Protein AF-D0NYF8-F1 (afdb_monomer)

Organism: Phytophthora infestans (strain T30-4) (NCBI:txid403677)

Radius of gyration: 14.53 Å; Cα contacts (8 Å, |Δi|>4): 142; chains: 1; bounding box: 30×25×45 Å

Nearest PDB structures (foldseek):
  5lr6-assembly3_C  TM=9.286E-01  e=7.778E-05  Rattus norvegicus
  5lr6-assembly1_A  TM=9.274E-01  e=9.764E-05  Rattus norvegicus
  1itw-assembly4_D  TM=3.244E-01  e=3.031E+00  Azotobacter vinelandii
  5kvu-assembly1_A  TM=3.331E-01  e=4.512E+00  Mycobacterium tuberculosis H37Rv

Foldseek 3Di:
DDPVVVVVLLLVLLVVLLVQLVVFADPPDLVRSLVSSQVSVVPGPYPDCDDPNLVVLLVVLLVPLDQEEEDEACSNVNNVSSNVVSSVVSCVVVVHHHDYYYHHPDVSSVVSNVVRD

Secondary structure (DSSP, 8-state):
--HHHHHHHHHHHHHHHHHHHHHHSPTT-HHHHHHHHHHHHTTS-----HHHHHHHHHHHHHHH--SEEEEE--TTSHHHHHHHHHHHHHHHHHT---EEEEE-S-HHHHHHHHT--

InterPro domains:
  IPR002935 Class I-like SAM-dependent O-methyltransferase [PS51682] (10-117)
  IPR029063 S-adenosyl-L-methionine-dependent methyltransferase superfamily [G3DSA:3.40.50.150] (11-116)
  IPR029063 S-adenosyl-L-methionine-dependent methyltransferase superfamily [SSF53335] (24-114)

pLDDT: mean 95.63, std 5.5, range [60.06, 98.5]

Sequence (117 aa):
MSSFSMFESMQRNSAACFEFIKQNATRNDPASVVAAIDTFAANNTMMNVGATKGAIIDAKNRQKTPRAMAEIGAYTGYSAVRFANTQREAAKAAGVDSHYYSFEYSPEFAARVREVP

Solvent-accessible surface area (backbone atoms only — not comparable to full-atom values): 6576 Å² total; per-residue (Å²): 133,56,75,67,61,51,52,56,49,51,52,54,47,44,54,53,45,52,55,49,27,72,76,68,29,48,72,85,30,54,66,42,38,47,49,34,49,53,59,51,42,75,82,39,94,66,90,65,75,52,72,74,59,44,51,56,52,45,53,48,26,59,73,63,42,50,48,66,48,76,47,82,62,40,65,73,27,56,59,56,45,50,51,42,50,40,24,46,54,30,13,57,76,70,75,46,76,59,50,69,46,74,45,48,86,51,67,68,35,46,54,53,42,74,67,60,80

Structure (mmCIF, N/CA/C/O backbone):
data_AF-D0NYF8-F1
#
_entry.id   AF-D0NYF8-F1
#
loop_
_atom_site.group_PDB
_atom_site.id
_atom_site.type_symbol
_atom_site.label_atom_id
_atom_site.label_alt_id
_atom_site.label_comp_id
_atom_site.label_asym_id
_atom_site.label_entity_i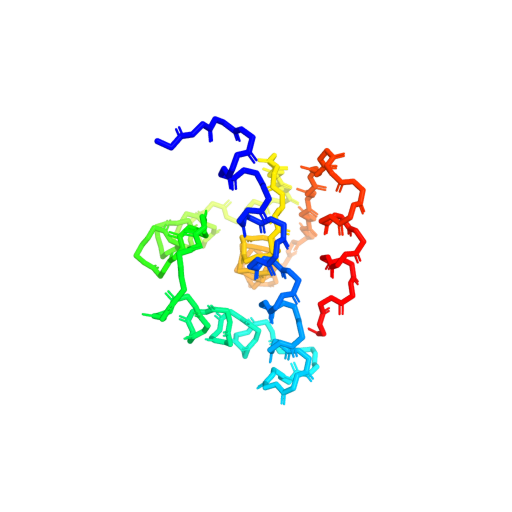d
_atom_site.label_seq_id
_atom_site.pdbx_PDB_ins_code
_atom_site.Cartn_x
_atom_site.Cartn_y
_atom_site.Cartn_z
_atom_site.occupancy
_atom_site.B_iso_or_equiv
_atom_site.auth_seq_id
_atom_site.auth_comp_id
_atom_site.auth_asym_id
_atom_site.auth_atom_id
_atom_site.pdbx_PDB_model_num
ATOM 1 N N . MET A 1 1 ? 4.772 11.898 -25.073 1.00 60.06 1 MET A N 1
ATOM 2 C CA . MET A 1 1 ? 4.722 10.448 -24.777 1.00 60.06 1 MET A CA 1
ATOM 3 C C . MET A 1 1 ? 3.360 9.941 -25.226 1.00 60.06 1 MET A C 1
ATOM 5 O O . MET A 1 1 ? 2.380 10.595 -24.893 1.00 60.06 1 MET A O 1
ATOM 9 N N . SER A 1 2 ? 3.275 8.877 -26.030 1.00 79.50 2 SER A N 1
ATOM 10 C CA . SER A 1 2 ? 1.971 8.305 -26.407 1.00 79.50 2 SER A CA 1
ATOM 11 C C . SER A 1 2 ? 1.340 7.583 -25.209 1.00 79.50 2 SER A C 1
ATOM 13 O O . SER A 1 2 ? 2.055 7.114 -24.322 1.00 79.50 2 SER A O 1
ATOM 15 N N . SER A 1 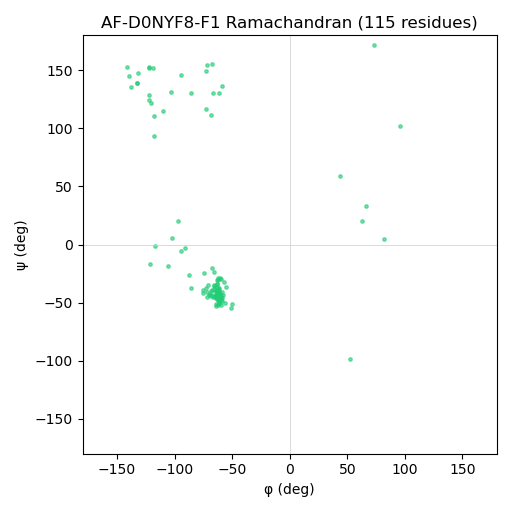3 ? 0.009 7.471 -25.183 1.00 73.00 3 SER A N 1
ATOM 16 C CA . SER A 1 3 ? -0.720 6.705 -24.155 1.00 73.00 3 SER A CA 1
ATOM 17 C C . SER A 1 3 ? -0.233 5.254 -24.065 1.00 73.00 3 SER A C 1
ATOM 19 O O . SER A 1 3 ? -0.092 4.712 -22.971 1.00 73.00 3 SER A O 1
ATOM 21 N N . PHE A 1 4 ? 0.113 4.664 -25.210 1.00 77.62 4 PHE A N 1
ATOM 22 C CA . PHE A 1 4 ? 0.668 3.317 -25.318 1.00 77.62 4 PHE A CA 1
ATOM 23 C C . PHE A 1 4 ? 2.026 3.175 -24.605 1.00 77.62 4 PHE A C 1
ATOM 25 O O . PHE A 1 4 ? 2.204 2.286 -23.776 1.00 77.62 4 PHE A O 1
ATOM 32 N N . SER A 1 5 ?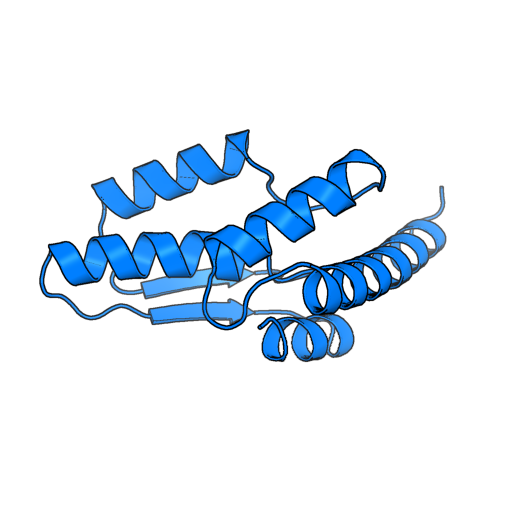 2.952 4.113 -24.831 1.00 82.81 5 SER A N 1
ATOM 33 C CA . SER A 1 5 ? 4.277 4.105 -24.191 1.00 82.81 5 SER A CA 1
ATOM 34 C C . SER A 1 5 ? 4.200 4.258 -22.665 1.00 82.81 5 SER A C 1
ATOM 36 O O . SER A 1 5 ? 5.001 3.670 -21.934 1.00 82.81 5 SER A O 1
ATOM 38 N N . MET A 1 6 ? 3.223 5.022 -22.166 1.00 82.00 6 MET A N 1
ATOM 39 C CA . MET A 1 6 ? 3.020 5.186 -20.726 1.00 82.00 6 MET A CA 1
ATOM 40 C C . MET A 1 6 ? 2.512 3.895 -20.075 1.00 82.00 6 MET A C 1
ATOM 42 O O . MET A 1 6 ? 3.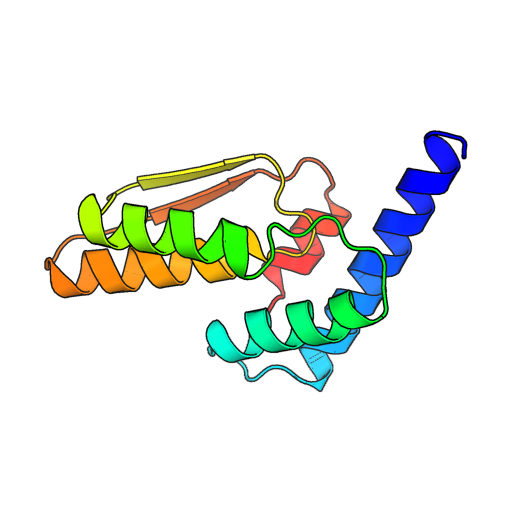029 3.503 -19.031 1.00 82.00 6 MET A O 1
ATOM 46 N N . PHE A 1 7 ? 1.572 3.196 -20.716 1.00 82.50 7 PHE A N 1
ATOM 47 C CA . PHE A 1 7 ? 1.056 1.921 -20.218 1.00 82.50 7 PHE A CA 1
ATOM 48 C C . PHE A 1 7 ? 2.146 0.839 -20.137 1.00 82.50 7 PHE A C 1
ATOM 50 O O . PHE A 1 7 ? 2.279 0.175 -19.110 1.00 82.50 7 PHE A O 1
ATOM 57 N N . GLU A 1 8 ? 2.991 0.710 -21.162 1.00 87.75 8 GLU A N 1
ATOM 58 C CA . GLU A 1 8 ? 4.126 -0.226 -21.136 1.00 87.75 8 GLU A CA 1
ATOM 59 C C . GLU A 1 8 ? 5.143 0.108 -20.036 1.00 87.75 8 GLU A C 1
ATOM 61 O O . GLU A 1 8 ? 5.721 -0.784 -19.411 1.00 87.75 8 GLU A O 1
ATOM 66 N N . SER A 1 9 ? 5.378 1.399 -19.786 1.00 89.44 9 SER A N 1
ATOM 67 C CA . SER A 1 9 ? 6.225 1.850 -18.678 1.00 89.44 9 SER A CA 1
ATOM 68 C C . SER A 1 9 ? 5.634 1.449 -17.324 1.00 89.44 9 SER A C 1
ATOM 70 O O . SER A 1 9 ? 6.329 0.866 -16.494 1.00 89.44 9 SER A O 1
ATOM 72 N N . MET A 1 10 ? 4.331 1.674 -17.124 1.00 89.75 10 MET A N 1
ATOM 73 C CA . MET A 1 10 ? 3.624 1.285 -15.898 1.00 89.75 10 MET A CA 1
ATOM 74 C C . MET A 1 10 ? 3.670 -0.226 -15.664 1.00 89.75 10 MET A C 1
ATOM 76 O O . MET A 1 10 ? 3.937 -0.672 -14.550 1.00 89.75 10 MET A O 1
ATOM 80 N N . GLN A 1 11 ? 3.455 -1.020 -16.714 1.00 91.56 11 GLN A N 1
ATOM 81 C CA . GLN A 1 11 ? 3.533 -2.475 -16.634 1.00 91.56 11 GLN A CA 1
ATOM 82 C C . GLN A 1 11 ? 4.914 -2.943 -16.179 1.00 91.56 11 GLN A C 1
ATOM 84 O O . GLN A 1 11 ? 5.020 -3.657 -15.178 1.00 91.56 11 GLN A O 1
ATOM 89 N N . ARG A 1 12 ? 5.977 -2.468 -16.841 1.00 94.88 12 ARG A N 1
ATOM 90 C CA . ARG A 1 12 ? 7.363 -2.805 -16.481 1.00 94.88 12 ARG A CA 1
ATOM 91 C C . ARG A 1 12 ? 7.711 -2.376 -15.057 1.00 94.88 12 ARG A C 1
ATOM 93 O O . ARG A 1 12 ? 8.229 -3.189 -14.294 1.00 94.88 12 ARG A O 1
ATOM 100 N N . ASN A 1 13 ? 7.381 -1.142 -14.680 1.00 95.81 13 ASN A N 1
ATOM 101 C CA . ASN A 1 13 ? 7.692 -0.621 -13.349 1.00 95.81 13 ASN A CA 1
ATOM 102 C C . ASN A 1 13 ? 6.921 -1.356 -12.248 1.00 95.81 13 ASN A C 1
ATOM 104 O O . ASN A 1 13 ? 7.491 -1.628 -11.196 1.00 95.81 13 ASN A O 1
ATOM 108 N N . SER A 1 14 ? 5.659 -1.728 -12.481 1.00 95.88 14 SER A N 1
ATOM 109 C CA . SER A 1 14 ? 4.890 -2.512 -11.507 1.00 95.88 14 SER A CA 1
ATOM 110 C C . SER A 1 14 ? 5.489 -3.904 -11.277 1.00 95.88 14 SER A C 1
ATOM 112 O O . SER A 1 14 ? 5.571 -4.350 -10.135 1.00 95.88 14 SER A O 1
ATOM 114 N N . ALA A 1 15 ? 5.959 -4.571 -12.338 1.00 97.19 15 ALA A N 1
ATOM 115 C CA . ALA A 1 15 ? 6.587 -5.884 -12.244 1.00 97.19 15 ALA A CA 1
ATOM 116 C C . ALA A 1 15 ? 7.943 -5.808 -11.526 1.00 97.19 15 ALA A C 1
ATOM 118 O O . ALA A 1 15 ? 8.210 -6.599 -10.625 1.00 97.19 15 ALA A O 1
ATOM 119 N N . ALA A 1 16 ? 8.770 -4.817 -11.871 1.00 97.88 16 ALA A N 1
ATOM 120 C CA . ALA A 1 16 ? 10.044 -4.578 -11.196 1.00 97.88 16 ALA A CA 1
ATOM 121 C C . ALA A 1 16 ? 9.852 -4.217 -9.713 1.00 97.88 16 ALA A C 1
ATOM 123 O O . ALA A 1 16 ? 10.578 -4.718 -8.857 1.00 97.88 16 ALA A O 1
ATOM 124 N N . CYS A 1 17 ? 8.839 -3.403 -9.398 1.00 98.06 17 CYS A N 1
ATOM 125 C CA . CYS A 1 17 ? 8.477 -3.077 -8.022 1.00 98.06 17 CYS A CA 1
ATOM 126 C C . CYS A 1 17 ? 8.066 -4.332 -7.245 1.00 98.06 17 CYS A C 1
ATOM 128 O O . CYS A 1 17 ? 8.525 -4.529 -6.126 1.00 98.06 17 CYS A O 1
ATOM 130 N N . PHE A 1 18 ? 7.265 -5.212 -7.847 1.00 98.19 18 PHE A N 1
ATOM 131 C CA . PHE A 1 18 ? 6.854 -6.464 -7.217 1.00 98.19 18 PHE A CA 1
ATOM 132 C C . PHE A 1 18 ? 8.043 -7.374 -6.867 1.00 98.19 18 PHE A C 1
ATOM 134 O O . PHE A 1 18 ? 8.138 -7.857 -5.739 1.00 98.19 18 PHE A O 1
ATOM 141 N N . GLU A 1 19 ? 8.998 -7.555 -7.783 1.00 98.31 19 GL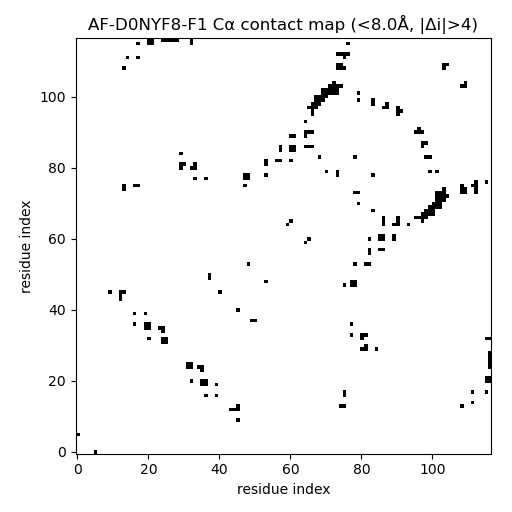U A N 1
ATOM 142 C CA . GLU A 1 19 ? 10.210 -8.328 -7.475 1.00 98.31 19 GLU A CA 1
ATOM 143 C C . GLU A 1 19 ? 11.081 -7.646 -6.411 1.00 98.31 19 GLU A C 1
ATOM 145 O O . GLU A 1 19 ? 11.634 -8.322 -5.543 1.00 98.31 19 GLU A O 1
ATOM 150 N N . PHE A 1 20 ? 11.143 -6.310 -6.405 1.00 98.25 20 PHE A N 1
ATOM 151 C CA . PHE A 1 20 ? 11.827 -5.565 -5.349 1.00 98.25 20 PHE A CA 1
ATOM 152 C C . PHE A 1 20 ? 11.182 -5.798 -3.974 1.00 98.25 20 PHE A C 1
ATOM 154 O O . PHE A 1 20 ? 11.896 -6.038 -3.002 1.00 98.25 20 PHE A O 1
ATOM 161 N N . ILE A 1 21 ? 9.847 -5.796 -3.884 1.00 98.31 21 ILE A N 1
ATOM 162 C CA . ILE A 1 21 ? 9.116 -6.116 -2.647 1.00 98.31 21 ILE A CA 1
ATOM 163 C C . ILE A 1 21 ? 9.483 -7.522 -2.171 1.00 98.31 21 ILE A C 1
ATOM 165 O O . ILE A 1 21 ? 9.849 -7.690 -1.015 1.00 98.31 21 ILE A O 1
ATOM 169 N N . LYS A 1 22 ? 9.458 -8.531 -3.050 1.00 97.88 22 LYS A N 1
ATOM 170 C CA . LYS A 1 22 ? 9.766 -9.922 -2.670 1.00 97.88 22 LYS A CA 1
ATOM 171 C C . LYS A 1 22 ? 11.167 -10.110 -2.090 1.00 97.88 22 LYS A C 1
ATOM 173 O O . LYS A 1 22 ? 11.374 -11.020 -1.295 1.00 97.88 22 LYS A O 1
ATOM 178 N N . GLN A 1 23 ? 12.121 -9.283 -2.506 1.00 97.94 23 GLN A N 1
ATOM 179 C CA . GLN A 1 23 ? 13.508 -9.355 -2.047 1.00 97.94 23 GLN A CA 1
ATOM 180 C C . GLN A 1 23 ? 13.761 -8.554 -0.764 1.00 97.94 23 GLN A C 1
ATOM 182 O O . GLN A 1 23 ? 14.690 -8.879 -0.031 1.00 97.94 23 GLN A O 1
ATOM 187 N N . ASN A 1 24 ? 12.970 -7.507 -0.503 1.00 98.19 24 ASN A N 1
ATOM 188 C CA . ASN A 1 24 ? 13.283 -6.508 0.526 1.00 98.19 24 ASN A CA 1
ATOM 189 C C . ASN A 1 24 ? 12.210 -6.366 1.616 1.00 98.19 24 ASN A C 1
ATOM 191 O O . ASN A 1 24 ? 12.491 -5.781 2.661 1.00 98.19 24 ASN A O 1
ATOM 195 N N . ALA A 1 25 ? 10.991 -6.860 1.392 1.00 98.31 25 ALA A N 1
ATOM 196 C CA . ALA A 1 25 ? 9.902 -6.774 2.355 1.00 98.31 25 ALA A CA 1
ATOM 197 C C . ALA A 1 25 ? 9.806 -8.029 3.229 1.00 98.31 25 ALA A C 1
ATOM 199 O O . ALA A 1 25 ? 10.039 -9.155 2.785 1.00 98.31 25 ALA A O 1
ATOM 200 N N . THR A 1 26 ? 9.408 -7.828 4.481 1.00 98.19 26 THR A N 1
ATOM 201 C CA . THR A 1 26 ? 9.152 -8.914 5.429 1.00 98.19 26 THR A CA 1
ATOM 202 C C . THR A 1 26 ? 7.725 -9.428 5.260 1.00 98.19 26 THR A C 1
ATOM 204 O O . THR A 1 26 ? 6.771 -8.652 5.261 1.00 98.19 26 THR A O 1
ATOM 207 N N . ARG A 1 27 ? 7.570 -10.752 5.144 1.00 96.12 27 ARG A N 1
ATOM 208 C CA . ARG A 1 27 ? 6.255 -11.401 5.061 1.00 96.12 27 ARG A CA 1
ATOM 209 C C . ARG A 1 27 ? 5.410 -11.095 6.300 1.00 96.12 27 ARG A C 1
ATOM 211 O O . ARG A 1 27 ? 5.899 -11.209 7.422 1.00 96.12 27 ARG A O 1
ATOM 218 N N . ASN A 1 28 ? 4.131 -10.794 6.084 1.00 95.12 28 ASN A N 1
ATOM 219 C CA . ASN A 1 28 ? 3.155 -10.369 7.090 1.00 95.12 28 ASN A CA 1
ATOM 220 C C . ASN A 1 28 ? 3.486 -9.034 7.787 1.00 95.12 28 ASN A C 1
ATOM 222 O O . ASN A 1 28 ? 2.930 -8.757 8.852 1.00 95.12 28 ASN A O 1
ATOM 226 N N . ASP A 1 29 ? 4.338 -8.192 7.193 1.00 98.06 29 ASP A N 1
ATOM 227 C CA . ASP A 1 29 ? 4.624 -6.838 7.676 1.00 98.06 29 ASP A CA 1
ATOM 228 C C . ASP A 1 29 ? 4.211 -5.778 6.633 1.00 98.06 29 ASP A C 1
ATOM 230 O O . ASP A 1 29 ? 4.998 -5.397 5.757 1.00 98.06 29 ASP A O 1
ATOM 234 N N . PRO A 1 30 ? 2.981 -5.237 6.741 1.00 97.69 30 PRO A N 1
ATOM 235 C CA . PRO A 1 30 ? 2.493 -4.189 5.849 1.00 97.69 30 PRO A CA 1
ATOM 236 C C . PRO A 1 30 ? 3.372 -2.933 5.819 1.00 97.69 30 PRO A C 1
ATOM 238 O O . PRO A 1 30 ? 3.444 -2.263 4.788 1.00 97.69 30 PRO A O 1
ATOM 241 N N . ALA A 1 31 ? 4.030 -2.585 6.931 1.00 97.69 31 ALA A N 1
ATOM 242 C CA . ALA A 1 31 ? 4.884 -1.404 6.988 1.00 97.69 31 ALA A CA 1
ATOM 243 C C . ALA A 1 31 ? 6.169 -1.625 6.181 1.00 97.69 31 ALA A C 1
ATOM 245 O O . ALA A 1 31 ? 6.577 -0.737 5.432 1.00 97.69 31 ALA A O 1
ATOM 246 N N . SER A 1 32 ? 6.756 -2.823 6.273 1.00 98.50 32 SER A N 1
ATOM 247 C CA . SER A 1 32 ? 7.914 -3.221 5.466 1.00 98.50 32 SER A CA 1
ATOM 248 C C . SER A 1 32 ? 7.597 -3.233 3.966 1.00 98.50 32 SER A C 1
ATOM 250 O O . SER A 1 32 ? 8.381 -2.711 3.173 1.00 98.50 32 SER A O 1
ATOM 252 N N . VAL A 1 33 ? 6.421 -3.731 3.568 1.00 98.50 33 VAL A N 1
ATOM 253 C CA . VAL A 1 33 ? 5.966 -3.697 2.167 1.00 98.50 33 VAL A CA 1
ATOM 254 C C . VAL A 1 33 ? 5.827 -2.263 1.650 1.00 98.50 33 VAL A C 1
ATOM 256 O O . VAL A 1 33 ? 6.366 -1.932 0.593 1.00 98.50 33 VAL A O 1
ATOM 259 N N . VAL A 1 34 ? 5.133 -1.390 2.390 1.00 98.31 34 VAL A N 1
ATOM 260 C CA . VAL A 1 34 ? 4.955 0.022 2.004 1.00 98.31 34 VAL A CA 1
ATOM 261 C C . VAL A 1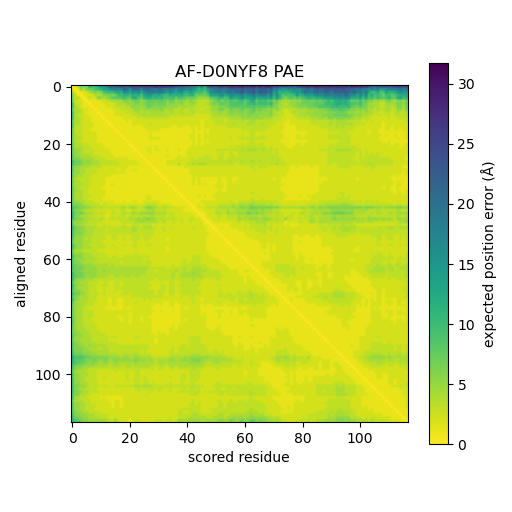 34 ? 6.308 0.727 1.895 1.00 98.31 34 VAL A C 1
ATOM 263 O O . VAL A 1 34 ? 6.540 1.439 0.918 1.00 98.31 34 VAL A O 1
ATOM 266 N N . ALA A 1 35 ? 7.216 0.480 2.843 1.00 98.25 35 ALA A N 1
ATOM 267 C CA . ALA A 1 35 ? 8.566 1.030 2.815 1.00 98.25 35 ALA A CA 1
ATOM 268 C C . ALA A 1 35 ? 9.353 0.563 1.580 1.00 98.25 35 ALA A C 1
ATOM 270 O O . ALA A 1 35 ? 9.951 1.393 0.902 1.00 98.25 35 ALA A O 1
ATOM 271 N N . ALA A 1 36 ? 9.300 -0.728 1.233 1.00 98.38 36 ALA A N 1
ATOM 272 C CA . ALA A 1 36 ? 9.960 -1.253 0.037 1.00 98.38 36 ALA A CA 1
ATOM 273 C C . ALA A 1 36 ? 9.420 -0.606 -1.251 1.00 98.38 36 ALA A C 1
ATOM 275 O O . ALA A 1 36 ? 10.197 -0.253 -2.142 1.00 98.38 36 ALA A O 1
ATOM 276 N N . ILE A 1 37 ? 8.103 -0.392 -1.342 1.00 98.12 37 ILE A N 1
ATOM 277 C CA . ILE A 1 37 ? 7.493 0.306 -2.482 1.00 98.12 37 ILE A CA 1
ATOM 278 C C . ILE A 1 37 ? 7.946 1.770 -2.543 1.00 98.12 37 ILE A C 1
ATOM 280 O O . ILE A 1 37 ? 8.280 2.253 -3.626 1.00 98.12 37 ILE A O 1
ATOM 284 N N . ASP A 1 38 ? 7.970 2.478 -1.411 1.00 97.50 38 ASP A N 1
ATOM 285 C CA . ASP A 1 38 ? 8.425 3.872 -1.349 1.00 97.50 38 ASP A CA 1
ATOM 286 C C . ASP A 1 38 ? 9.921 3.985 -1.717 1.00 97.50 38 ASP A C 1
ATOM 288 O O . ASP A 1 38 ? 10.300 4.873 -2.483 1.00 97.50 38 ASP A O 1
ATOM 292 N N . THR A 1 39 ? 10.766 3.045 -1.274 1.00 97.69 39 THR A N 1
ATOM 293 C CA . THR A 1 39 ? 12.179 2.955 -1.684 1.00 97.69 39 THR A CA 1
ATOM 294 C C . THR A 1 39 ? 12.321 2.730 -3.187 1.00 97.69 39 THR A C 1
ATOM 296 O O . THR A 1 39 ? 13.117 3.408 -3.837 1.00 97.69 39 THR A O 1
ATOM 299 N N . PHE A 1 40 ? 11.536 1.820 -3.767 1.00 97.56 40 PHE A N 1
ATOM 300 C CA . PHE A 1 40 ? 11.544 1.601 -5.212 1.00 97.56 40 PHE A CA 1
ATOM 301 C C . PHE A 1 40 ? 11.098 2.860 -5.975 1.00 97.56 40 PHE A C 1
ATOM 303 O O . PHE A 1 40 ? 11.725 3.253 -6.961 1.00 97.56 40 PHE A O 1
ATOM 310 N N . ALA A 1 41 ? 10.043 3.526 -5.498 1.00 96.50 41 ALA A N 1
ATOM 311 C CA . ALA A 1 41 ? 9.486 4.733 -6.105 1.00 96.50 41 ALA A CA 1
ATOM 312 C C . ALA A 1 41 ? 10.414 5.958 -6.014 1.00 96.50 41 ALA A C 1
ATOM 314 O O . ALA A 1 41 ? 10.268 6.880 -6.811 1.00 96.50 41 ALA A O 1
ATOM 315 N N . ALA A 1 42 ? 11.392 5.971 -5.102 1.00 95.00 42 ALA A N 1
ATOM 316 C CA . ALA A 1 42 ? 12.362 7.063 -4.999 1.00 95.00 42 ALA A CA 1
ATOM 317 C C . ALA A 1 42 ? 13.203 7.244 -6.278 1.00 95.00 42 ALA A C 1
ATOM 319 O O . ALA A 1 42 ? 13.616 8.358 -6.587 1.00 95.00 42 ALA A O 1
ATOM 320 N N . ASN A 1 43 ? 13.424 6.161 -7.033 1.00 93.62 43 ASN A N 1
ATOM 321 C CA . ASN A 1 43 ? 14.235 6.165 -8.256 1.00 93.62 43 ASN A CA 1
ATOM 322 C C . ASN A 1 43 ? 13.440 5.806 -9.522 1.00 93.62 43 ASN A C 1
ATOM 324 O O . ASN A 1 43 ? 14.003 5.783 -10.613 1.00 93.62 43 ASN A O 1
ATOM 328 N N . ASN A 1 44 ? 12.143 5.512 -9.397 1.00 94.12 44 ASN A N 1
ATOM 329 C CA . ASN A 1 44 ? 11.305 5.045 -10.500 1.00 94.12 44 ASN A CA 1
ATOM 330 C C . ASN A 1 44 ? 9.988 5.817 -10.531 1.00 94.12 44 ASN A C 1
ATOM 332 O O . ASN A 1 44 ? 9.357 6.034 -9.499 1.00 94.12 44 ASN A O 1
ATOM 336 N N . THR A 1 45 ? 9.522 6.193 -11.722 1.00 92.12 45 THR A N 1
ATOM 337 C CA . THR A 1 45 ? 8.215 6.843 -11.856 1.00 92.12 45 THR A CA 1
ATOM 338 C C . THR A 1 45 ? 7.101 5.850 -11.534 1.00 92.12 45 THR A C 1
ATOM 340 O O . THR A 1 45 ? 6.853 4.907 -12.288 1.00 92.12 45 THR A O 1
ATOM 343 N N . MET A 1 46 ? 6.420 6.093 -10.415 1.00 94.69 46 MET A N 1
ATOM 344 C CA . MET A 1 46 ? 5.306 5.292 -9.917 1.00 94.69 46 MET A CA 1
ATOM 345 C C . MET A 1 46 ? 4.056 6.156 -9.756 1.00 94.69 46 MET A C 1
ATOM 347 O O . MET A 1 46 ? 4.140 7.347 -9.469 1.00 94.69 46 MET A O 1
ATOM 351 N N . MET A 1 47 ? 2.883 5.538 -9.886 1.00 91.94 47 MET A N 1
ATOM 352 C CA . MET A 1 47 ? 1.584 6.196 -9.687 1.00 91.94 47 MET A CA 1
ATOM 353 C C . MET A 1 47 ? 1.002 5.972 -8.284 1.00 91.94 47 MET A C 1
ATOM 355 O O . MET A 1 47 ? -0.199 6.119 -8.067 1.00 91.94 47 MET A O 1
ATOM 359 N N . ASN A 1 48 ? 1.846 5.602 -7.321 1.00 94.69 48 ASN A N 1
ATOM 360 C CA . ASN A 1 48 ? 1.406 5.322 -5.960 1.00 94.69 48 ASN A CA 1
ATOM 361 C C . ASN A 1 48 ? 0.914 6.602 -5.269 1.00 94.69 48 ASN A C 1
ATOM 363 O O . ASN A 1 48 ? 1.334 7.719 -5.583 1.00 94.69 48 ASN A O 1
ATOM 367 N N . VAL A 1 49 ? 0.044 6.442 -4.270 1.00 96.50 49 VAL A N 1
ATOM 368 C CA . VAL A 1 49 ? -0.436 7.572 -3.462 1.00 96.50 49 VAL A CA 1
ATOM 369 C C . VAL A 1 49 ? 0.720 8.257 -2.720 1.00 96.50 49 VAL A C 1
ATOM 371 O O . VAL A 1 49 ? 0.739 9.487 -2.632 1.00 96.50 49 VAL A O 1
ATOM 374 N N . GLY A 1 50 ? 1.692 7.480 -2.237 1.00 94.12 50 GLY A N 1
ATOM 375 C CA . GLY A 1 50 ? 2.874 7.975 -1.535 1.00 94.12 50 GLY A CA 1
ATOM 376 C C . GLY A 1 50 ? 2.594 8.467 -0.110 1.00 94.12 50 GLY A C 1
ATOM 377 O O . GLY A 1 50 ? 1.444 8.604 0.324 1.00 94.12 50 GLY A O 1
ATOM 378 N N . ALA A 1 51 ? 3.675 8.756 0.618 1.00 95.06 51 ALA A N 1
ATOM 379 C CA . ALA A 1 51 ? 3.656 9.001 2.059 1.00 95.06 51 ALA A CA 1
ATOM 380 C C . ALA A 1 51 ? 2.711 10.130 2.505 1.00 95.06 51 ALA A C 1
ATOM 382 O O . ALA A 1 51 ? 1.877 9.925 3.392 1.00 95.06 51 ALA A O 1
ATOM 383 N N . THR A 1 52 ? 2.811 11.301 1.869 1.00 96.25 52 THR A N 1
ATOM 384 C CA . THR A 1 52 ? 2.078 12.514 2.263 1.00 96.25 52 THR A CA 1
ATOM 385 C C . THR A 1 52 ? 0.569 12.351 2.113 1.00 96.25 52 THR A C 1
ATOM 387 O O . THR A 1 52 ? -0.181 12.594 3.055 1.00 96.25 52 THR A O 1
ATOM 390 N N . LYS A 1 53 ? 0.105 11.902 0.941 1.00 96.94 53 LYS A N 1
ATOM 391 C CA . LYS A 1 53 ? -1.330 11.692 0.695 1.00 96.94 53 LYS A CA 1
ATOM 392 C C . LYS A 1 53 ? -1.854 10.490 1.481 1.00 96.94 53 LYS A C 1
ATOM 394 O O . LYS A 1 53 ? -2.979 10.530 1.971 1.00 96.94 53 LYS A O 1
ATOM 399 N N . GLY A 1 54 ? -1.036 9.451 1.655 1.00 97.69 54 GLY A N 1
ATOM 400 C CA . GLY A 1 54 ? -1.410 8.284 2.444 1.00 97.69 54 GLY A CA 1
ATOM 401 C C . GLY A 1 54 ? -1.688 8.632 3.909 1.00 97.69 54 GLY A C 1
ATOM 402 O O . GLY A 1 54 ? -2.671 8.153 4.467 1.00 97.69 54 GLY A O 1
ATOM 403 N N . ALA A 1 55 ? -0.907 9.541 4.503 1.00 98.00 55 ALA A N 1
ATOM 404 C CA . ALA A 1 55 ? -1.087 9.964 5.893 1.00 98.00 55 ALA A CA 1
ATOM 405 C C . ALA A 1 55 ? -2.442 10.653 6.139 1.00 98.00 55 ALA A C 1
ATOM 407 O O . ALA A 1 55 ? -3.022 10.523 7.218 1.00 98.00 55 ALA A O 1
ATOM 408 N N . ILE A 1 56 ? -2.979 11.341 5.126 1.00 98.44 56 ILE A N 1
ATOM 409 C CA . ILE A 1 56 ? -4.309 11.960 5.188 1.00 98.44 56 ILE A CA 1
ATOM 410 C C . ILE A 1 56 ? -5.388 10.879 5.325 1.00 98.44 56 ILE A C 1
ATOM 412 O O . ILE A 1 56 ? -6.278 10.997 6.168 1.00 98.44 56 ILE A O 1
ATOM 416 N N . ILE A 1 57 ? -5.298 9.809 4.531 1.00 97.94 57 ILE A N 1
ATOM 417 C CA . ILE A 1 57 ? -6.244 8.687 4.594 1.00 97.94 57 ILE A CA 1
ATOM 418 C C . ILE A 1 57 ? -6.078 7.916 5.904 1.00 97.94 57 ILE A C 1
ATOM 420 O O . ILE A 1 57 ? -7.074 7.591 6.544 1.00 97.94 57 ILE A O 1
ATOM 424 N N . ASP A 1 58 ? -4.843 7.716 6.370 1.00 98.25 58 ASP A N 1
ATOM 425 C CA . ASP A 1 58 ? -4.581 7.067 7.657 1.00 98.25 58 ASP A CA 1
ATOM 426 C C . ASP A 1 58 ? -5.257 7.814 8.817 1.00 98.25 58 ASP A C 1
ATOM 428 O O . ASP A 1 58 ? -5.876 7.206 9.693 1.00 98.25 58 ASP A O 1
ATOM 432 N N . ALA A 1 59 ? -5.178 9.148 8.818 1.00 98.31 59 ALA A N 1
ATOM 433 C CA . ALA A 1 59 ? -5.861 9.978 9.805 1.00 98.31 59 ALA A CA 1
ATOM 434 C C . ALA A 1 59 ? -7.390 9.831 9.717 1.00 98.31 59 ALA A C 1
ATOM 436 O O . ALA A 1 59 ? -8.064 9.749 10.746 1.00 98.31 59 ALA A O 1
ATOM 437 N N . LYS A 1 60 ? -7.949 9.743 8.503 1.00 98.25 60 LYS A N 1
ATOM 438 C CA . LYS A 1 60 ? -9.389 9.524 8.304 1.00 98.25 60 LYS A CA 1
ATOM 439 C C . LYS A 1 60 ? -9.840 8.140 8.760 1.00 98.25 60 LYS A C 1
ATOM 441 O O . LYS A 1 60 ? -10.884 8.054 9.403 1.00 98.25 60 LYS A O 1
ATOM 446 N N . ASN A 1 61 ? -9.046 7.097 8.524 1.00 97.81 61 ASN A N 1
ATOM 447 C CA . ASN A 1 61 ? -9.338 5.746 9.003 1.00 97.81 61 ASN A CA 1
ATOM 448 C C . ASN A 1 61 ? -9.394 5.698 10.530 1.00 97.81 61 ASN A C 1
ATOM 450 O O . ASN A 1 61 ? -10.355 5.168 11.077 1.00 97.81 61 ASN A O 1
ATOM 454 N N . ARG A 1 62 ? -8.437 6.332 11.221 1.00 97.38 62 ARG A N 1
ATOM 455 C CA . ARG A 1 62 ? -8.450 6.431 12.693 1.00 97.38 62 ARG A CA 1
ATOM 456 C C . ARG A 1 62 ? -9.619 7.263 13.224 1.00 97.38 62 ARG A C 1
ATOM 458 O O . ARG A 1 62 ? -10.159 6.948 14.274 1.00 97.38 62 ARG A O 1
ATOM 465 N N . GLN A 1 63 ? -10.016 8.319 12.511 1.00 97.81 63 GLN A N 1
ATOM 466 C CA . GLN A 1 63 ? -11.130 9.183 12.917 1.00 97.81 63 GLN A CA 1
ATOM 467 C C . GLN A 1 63 ? -12.500 8.510 12.738 1.00 97.81 63 GLN A C 1
ATOM 469 O O . GLN A 1 63 ? -13.425 8.786 13.499 1.00 97.81 63 GLN A O 1
ATOM 474 N N . LYS A 1 64 ? -12.669 7.725 11.670 1.00 97.50 64 LYS A N 1
ATOM 475 C CA . LYS A 1 64 ? -13.977 7.209 11.241 1.00 97.50 64 LYS A CA 1
ATOM 476 C C . LYS A 1 64 ? -14.185 5.730 11.534 1.00 97.50 64 LYS A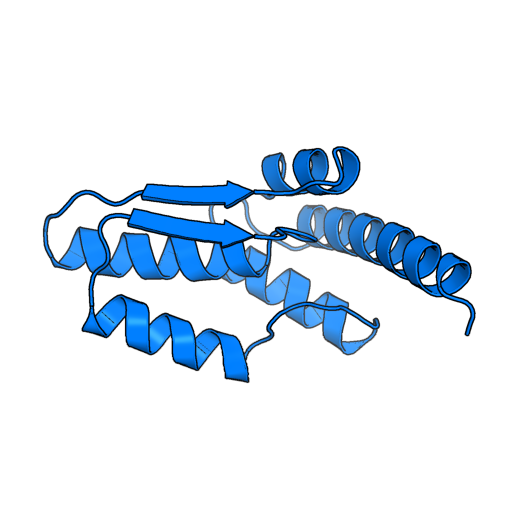 C 1
ATOM 478 O O . LYS A 1 64 ? -15.331 5.298 11.506 1.00 97.50 64 LYS A O 1
ATOM 483 N N . THR A 1 65 ? -13.112 4.980 11.768 1.00 97.19 65 THR A N 1
ATOM 484 C CA . THR A 1 65 ? -13.122 3.534 12.022 1.00 97.19 65 THR A CA 1
ATOM 485 C C . THR A 1 65 ? -14.054 2.782 11.061 1.00 97.19 65 THR A C 1
ATOM 487 O O . THR A 1 65 ? -15.042 2.173 11.479 1.00 97.19 65 THR A O 1
ATOM 490 N N . PRO A 1 66 ? -13.817 2.879 9.739 1.00 97.25 66 PRO A N 1
ATOM 491 C CA . PRO A 1 66 ? -14.745 2.331 8.763 1.00 97.25 66 PRO A CA 1
ATOM 492 C C . PRO A 1 66 ? -14.781 0.800 8.839 1.00 97.25 66 PRO A C 1
ATOM 494 O O . PRO A 1 66 ? -13.750 0.132 8.769 1.00 97.25 66 PRO A O 1
ATOM 497 N N . ARG A 1 67 ? -15.987 0.226 8.906 1.00 97.81 67 ARG A N 1
ATOM 498 C CA . ARG A 1 67 ? -16.191 -1.234 8.839 1.00 97.81 67 ARG A CA 1
ATOM 499 C C . ARG A 1 67 ? -16.011 -1.791 7.424 1.00 97.81 67 ARG A C 1
ATOM 501 O O . ARG A 1 67 ? -15.674 -2.954 7.257 1.00 97.81 67 ARG A O 1
ATOM 508 N N . ALA A 1 68 ? -16.206 -0.966 6.402 1.00 98.12 68 ALA A N 1
ATOM 509 C CA . ALA A 1 68 ? -15.986 -1.335 5.011 1.00 98.12 68 ALA A CA 1
ATOM 510 C C . ALA A 1 68 ? -15.290 -0.191 4.272 1.00 98.12 68 ALA A C 1
ATOM 512 O O . ALA A 1 68 ? -15.677 0.969 4.418 1.00 98.12 68 ALA A O 1
ATOM 513 N N . MET A 1 69 ? -14.280 -0.525 3.475 1.00 98.19 69 MET A N 1
ATOM 514 C CA . MET A 1 69 ? -13.619 0.388 2.543 1.00 98.19 69 MET A CA 1
ATOM 515 C C . MET A 1 69 ? -13.503 -0.284 1.180 1.00 98.19 69 MET A C 1
ATOM 517 O O . MET A 1 69 ? -13.354 -1.501 1.105 1.00 98.19 69 MET A O 1
ATOM 521 N N . ALA A 1 70 ? -13.570 0.511 0.117 1.00 98.06 70 ALA A N 1
ATOM 522 C CA . ALA A 1 70 ? -13.361 0.047 -1.245 1.00 98.06 70 ALA A CA 1
ATOM 523 C C . ALA A 1 70 ? -12.402 0.991 -1.978 1.00 98.06 70 ALA A C 1
ATOM 525 O O . ALA A 1 70 ? -12.526 2.210 -1.845 1.00 98.06 70 ALA A O 1
ATOM 526 N N . GLU A 1 71 ? -11.483 0.437 -2.766 1.0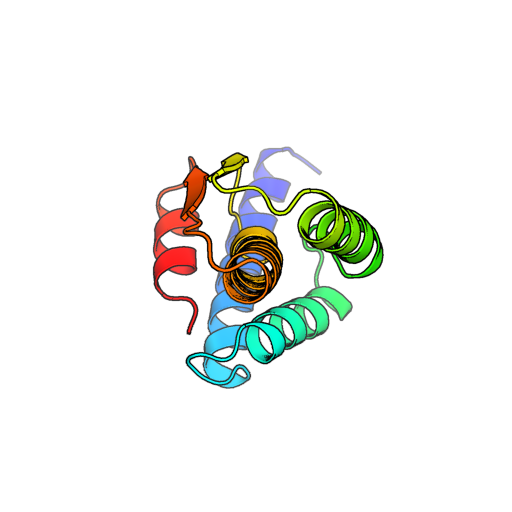0 97.75 71 GLU A N 1
ATOM 527 C CA . GLU A 1 71 ? -10.667 1.182 -3.730 1.00 97.75 71 GLU A CA 1
ATOM 528 C C . GLU A 1 71 ? -10.906 0.707 -5.165 1.00 97.75 71 GLU A C 1
ATOM 530 O O . GLU A 1 71 ? -11.243 -0.453 -5.409 1.00 97.75 71 GLU A O 1
ATOM 535 N N . ILE A 1 72 ? -10.706 1.620 -6.115 1.00 97.81 72 ILE A N 1
ATOM 536 C CA . ILE A 1 72 ? -10.797 1.359 -7.552 1.00 97.81 72 ILE A CA 1
ATOM 537 C C . ILE A 1 72 ? -9.416 1.640 -8.152 1.00 97.81 72 ILE A C 1
ATOM 539 O O . ILE A 1 72 ? -8.996 2.795 -8.216 1.00 97.81 72 ILE A O 1
ATOM 543 N N . GLY A 1 73 ? -8.734 0.581 -8.583 1.00 96.31 73 GLY A N 1
ATOM 544 C CA . GLY A 1 73 ? -7.354 0.582 -9.069 1.00 96.31 73 GLY A CA 1
ATOM 545 C C . GLY A 1 73 ? -6.356 0.214 -7.969 1.00 96.31 73 GLY A C 1
ATOM 546 O O . GLY A 1 73 ? -5.997 1.058 -7.152 1.00 96.31 73 GLY A O 1
ATOM 547 N N . ALA A 1 74 ? -5.878 -1.032 -7.982 1.00 96.38 74 ALA A N 1
ATOM 548 C CA . ALA A 1 74 ? -4.897 -1.539 -7.022 1.00 96.38 74 ALA A CA 1
ATOM 549 C C . ALA A 1 74 ? -3.459 -1.235 -7.460 1.00 96.38 74 ALA A C 1
ATOM 551 O O . ALA A 1 74 ? -2.603 -0.928 -6.628 1.00 96.38 74 ALA A O 1
ATOM 552 N N . TYR A 1 75 ? -3.185 -1.315 -8.769 1.00 95.88 75 TYR A N 1
ATOM 553 C CA . TYR A 1 75 ? -1.858 -1.140 -9.368 1.00 95.88 75 TYR A CA 1
ATOM 554 C C . TYR A 1 75 ? -0.775 -2.032 -8.722 1.00 95.88 75 TYR A C 1
ATOM 556 O O . TYR A 1 75 ? -0.656 -3.206 -9.059 1.00 95.88 75 TYR A O 1
ATOM 564 N N . THR A 1 76 ? 0.025 -1.490 -7.801 1.00 96.75 76 THR A N 1
ATOM 565 C CA . THR A 1 76 ? 1.082 -2.204 -7.056 1.00 96.75 76 THR A CA 1
ATOM 566 C C . THR A 1 76 ? 0.619 -2.735 -5.703 1.00 96.75 76 THR A C 1
ATOM 568 O O . THR A 1 76 ? 1.383 -3.402 -5.014 1.00 96.75 76 THR A O 1
ATOM 571 N N . GLY A 1 77 ? -0.606 -2.410 -5.288 1.00 97.19 77 GLY A N 1
ATOM 572 C CA . GLY A 1 77 ? -1.141 -2.750 -3.973 1.00 97.19 77 GLY A CA 1
ATOM 573 C C . GLY A 1 77 ? -0.709 -1.791 -2.862 1.00 97.19 77 GLY A C 1
ATOM 574 O O . GLY A 1 77 ? -1.074 -2.013 -1.713 1.00 97.19 77 GLY A O 1
ATOM 575 N N . TYR A 1 78 ? 0.018 -0.707 -3.172 1.00 98.19 78 TYR A N 1
ATOM 576 C CA . TYR A 1 78 ? 0.467 0.281 -2.178 1.00 98.19 78 TYR A CA 1
ATOM 577 C C . TYR A 1 78 ? -0.673 0.764 -1.269 1.00 98.19 78 TYR A C 1
ATOM 579 O O . TYR A 1 78 ? -0.560 0.763 -0.042 1.00 98.19 78 TYR A O 1
ATOM 587 N N . SER A 1 79 ? -1.777 1.184 -1.890 1.00 98.12 79 SER A N 1
ATOM 588 C CA . SER A 1 79 ? -2.948 1.710 -1.193 1.00 98.12 79 SER A CA 1
ATOM 589 C C . SER A 1 79 ? -3.711 0.619 -0.454 1.00 98.12 79 SER A C 1
ATOM 591 O O . SER A 1 79 ? -3.975 0.810 0.732 1.00 98.12 79 SER A O 1
ATOM 593 N N . ALA A 1 80 ? -3.952 -0.537 -1.084 1.00 98.06 80 ALA A N 1
ATOM 594 C CA . ALA A 1 80 ? -4.540 -1.701 -0.426 1.00 98.06 80 ALA A CA 1
ATOM 595 C C . ALA A 1 80 ? -3.809 -2.053 0.876 1.00 98.06 80 ALA A C 1
ATOM 597 O O . ALA A 1 80 ? -4.423 -2.084 1.938 1.00 98.06 80 ALA A O 1
ATOM 598 N N . VAL A 1 81 ? -2.488 -2.253 0.818 1.00 98.19 81 VAL A N 1
ATOM 599 C CA . VAL A 1 81 ? -1.676 -2.652 1.977 1.00 98.19 81 VAL A CA 1
ATOM 600 C C . VAL A 1 81 ? -1.738 -1.591 3.072 1.00 98.19 81 VAL A C 1
ATOM 602 O O . VAL A 1 81 ? -2.042 -1.899 4.226 1.00 98.19 81 VAL A O 1
ATOM 605 N N . ARG A 1 82 ? -1.491 -0.325 2.718 1.00 98.38 82 ARG A N 1
ATOM 606 C CA . ARG A 1 82 ? -1.458 0.775 3.686 1.00 98.38 82 ARG A CA 1
ATOM 607 C C . ARG A 1 82 ? -2.817 1.001 4.341 1.00 98.38 82 ARG A C 1
ATOM 609 O O . ARG A 1 82 ? -2.920 1.045 5.566 1.00 98.38 82 ARG A O 1
ATOM 616 N N . PHE A 1 83 ? -3.858 1.165 3.533 1.00 98.50 83 PHE A N 1
ATOM 617 C CA . PHE A 1 83 ? -5.170 1.578 4.014 1.00 98.50 83 PHE A CA 1
ATOM 618 C C . PHE A 1 83 ? -5.900 0.439 4.711 1.00 98.50 83 PHE A C 1
ATOM 620 O O . PHE A 1 83 ? -6.491 0.691 5.762 1.00 98.50 83 PHE A O 1
ATOM 627 N N . ALA A 1 84 ? -5.802 -0.797 4.206 1.00 97.81 84 ALA A N 1
ATOM 628 C CA . ALA A 1 84 ? -6.361 -1.957 4.892 1.00 97.81 84 ALA A CA 1
ATOM 629 C C . ALA A 1 84 ? -5.673 -2.184 6.243 1.00 97.81 84 ALA A C 1
ATOM 631 O O . ALA A 1 84 ? -6.354 -2.460 7.229 1.00 97.81 84 ALA A O 1
ATOM 632 N N . ASN A 1 85 ? -4.347 -2.000 6.331 1.00 98.00 85 ASN A N 1
ATOM 633 C CA . ASN A 1 85 ? -3.640 -2.090 7.607 1.00 98.00 85 ASN A CA 1
ATOM 634 C C . ASN A 1 85 ? -4.132 -1.022 8.593 1.00 98.00 85 ASN A C 1
ATOM 636 O O . ASN A 1 85 ? -4.551 -1.361 9.698 1.00 98.00 85 ASN A O 1
ATOM 640 N N . THR A 1 86 ? -4.169 0.256 8.197 1.00 98.50 86 THR A N 1
ATOM 641 C CA . THR A 1 86 ? -4.635 1.319 9.102 1.00 98.50 86 THR A CA 1
ATOM 642 C C . THR A 1 86 ? -6.117 1.159 9.479 1.00 98.50 86 THR A C 1
ATOM 644 O O . THR A 1 86 ? -6.486 1.430 10.622 1.00 98.50 86 THR A O 1
ATOM 647 N N . GLN A 1 87 ? -6.974 0.705 8.555 1.00 98.44 87 GLN A N 1
ATOM 648 C CA . GLN A 1 87 ? -8.378 0.380 8.840 1.00 98.44 87 GLN A CA 1
ATOM 649 C C . GLN A 1 87 ? -8.482 -0.741 9.876 1.00 98.44 87 GLN A C 1
ATOM 651 O O . GLN A 1 87 ? -9.206 -0.590 10.858 1.00 98.44 87 GLN A O 1
ATOM 656 N N . ARG A 1 88 ? -7.745 -1.839 9.675 1.00 97.75 88 ARG A N 1
ATOM 657 C CA . ARG A 1 88 ? -7.731 -2.995 10.575 1.00 97.75 88 ARG A CA 1
ATOM 658 C C . ARG A 1 88 ? -7.286 -2.606 11.979 1.00 97.75 88 ARG A C 1
ATOM 660 O O . ARG A 1 88 ? -7.934 -3.005 12.940 1.00 97.75 88 ARG A O 1
ATOM 667 N N . GLU A 1 89 ? -6.231 -1.804 12.106 1.00 98.12 89 GLU A N 1
ATOM 668 C CA . GLU A 1 89 ? -5.760 -1.328 13.411 1.00 98.12 89 GLU A CA 1
ATOM 669 C C . GLU A 1 89 ? -6.814 -0.459 14.117 1.00 98.12 89 GLU A C 1
ATOM 671 O O . GLU A 1 89 ? -7.085 -0.658 15.301 1.00 98.12 89 GLU A O 1
ATOM 676 N N . ALA A 1 90 ? -7.468 0.457 13.393 1.00 98.12 90 ALA A N 1
ATOM 677 C CA . ALA A 1 90 ? -8.548 1.274 13.952 1.00 98.12 90 ALA A CA 1
ATOM 678 C C . ALA A 1 90 ? -9.755 0.421 14.385 1.00 98.12 90 ALA A C 1
ATOM 680 O O . ALA A 1 90 ? -10.311 0.628 15.463 1.00 98.12 90 ALA A O 1
ATOM 681 N N . ALA A 1 91 ? -10.144 -0.556 13.564 1.00 98.00 91 ALA A N 1
ATOM 682 C CA . ALA A 1 91 ? -11.257 -1.459 13.838 1.00 98.00 91 ALA A CA 1
ATOM 683 C C . ALA A 1 91 ? -10.975 -2.358 15.052 1.00 98.00 91 ALA A C 1
ATOM 685 O O . ALA A 1 91 ? -11.809 -2.462 15.951 1.00 98.00 91 ALA A O 1
ATOM 686 N N . LYS A 1 92 ? -9.757 -2.909 15.136 1.00 97.88 92 LYS A N 1
ATOM 687 C CA . LYS A 1 92 ? -9.275 -3.684 16.286 1.00 97.88 92 LYS A CA 1
ATOM 688 C C . LYS A 1 92 ? -9.319 -2.864 17.574 1.00 97.88 92 LYS A C 1
ATOM 690 O O . LYS A 1 92 ? -9.819 -3.357 18.580 1.00 97.88 92 LYS A O 1
ATOM 695 N N . ALA A 1 93 ? -8.847 -1.617 17.542 1.00 97.62 93 ALA A N 1
ATOM 696 C CA . ALA A 1 93 ? -8.882 -0.727 18.704 1.00 97.62 93 ALA A CA 1
ATOM 697 C C . ALA A 1 93 ? -10.315 -0.413 19.175 1.00 97.62 93 ALA A C 1
ATOM 699 O O . ALA A 1 93 ? -10.538 -0.211 20.365 1.00 97.62 93 ALA A O 1
ATOM 700 N N . ALA A 1 94 ? -11.284 -0.398 18.258 1.00 97.31 94 ALA A N 1
ATOM 701 C CA . ALA A 1 94 ? -12.695 -0.171 18.563 1.00 97.31 94 ALA A CA 1
ATOM 702 C C . ALA A 1 94 ? -13.499 -1.457 18.839 1.00 97.31 94 ALA A C 1
ATOM 704 O O . ALA A 1 94 ? -14.689 -1.366 19.133 1.00 97.31 94 ALA A O 1
ATOM 705 N N . GLY A 1 95 ? -12.888 -2.642 18.730 1.00 97.62 95 GLY A N 1
ATOM 706 C CA . GLY A 1 95 ? -13.576 -3.921 18.919 1.00 97.62 95 GLY A CA 1
ATOM 707 C C . GLY A 1 95 ? -14.636 -4.223 17.854 1.00 97.62 95 GLY A C 1
ATOM 708 O O . GLY A 1 95 ? -15.655 -4.833 18.168 1.00 97.62 95 GLY A O 1
ATOM 709 N N . VAL A 1 96 ? -14.428 -3.779 16.610 1.00 96.81 96 VAL A N 1
ATOM 710 C CA . VAL A 1 96 ? -15.352 -4.019 15.489 1.00 96.81 96 VAL A CA 1
ATOM 711 C C . VAL A 1 96 ? -14.665 -4.745 14.339 1.00 96.81 96 VAL A C 1
ATOM 713 O O . VAL A 1 96 ? -13.466 -4.589 14.112 1.00 96.81 96 VAL A O 1
ATOM 716 N N . ASP A 1 97 ? -15.447 -5.488 13.560 1.00 97.12 97 ASP A N 1
ATOM 717 C CA . ASP A 1 97 ? -14.964 -6.083 12.316 1.00 97.12 97 ASP A CA 1
ATOM 718 C C . ASP A 1 97 ? -14.777 -5.030 11.224 1.00 97.12 97 ASP A C 1
ATOM 720 O O . ASP A 1 97 ? -15.530 -4.049 11.132 1.00 97.12 97 ASP A O 1
ATOM 724 N N . SER A 1 98 ? -13.810 -5.287 10.343 1.00 97.88 98 SER A N 1
ATOM 725 C CA . SER A 1 98 ? -13.593 -4.486 9.144 1.00 97.88 98 SER A CA 1
ATOM 726 C C . SER A 1 98 ? -13.204 -5.330 7.935 1.00 97.88 98 SER A C 1
ATOM 728 O O . SER A 1 98 ? -12.618 -6.404 8.074 1.00 97.88 98 SER A O 1
ATOM 730 N N . HIS A 1 99 ? -13.527 -4.834 6.743 1.00 98.25 99 HIS A N 1
ATOM 731 C CA . HIS A 1 99 ? -13.112 -5.429 5.478 1.00 98.25 99 HIS A CA 1
ATOM 732 C C . HIS A 1 99 ? -12.705 -4.351 4.469 1.00 98.25 99 HIS A C 1
ATOM 734 O O . HIS A 1 99 ? -13.302 -3.268 4.425 1.00 98.25 99 HIS A O 1
ATOM 740 N N . TYR A 1 100 ? -11.706 -4.669 3.648 1.00 98.31 100 TYR A N 1
ATOM 741 C CA . TYR A 1 100 ? -11.183 -3.799 2.602 1.00 98.31 100 TYR A CA 1
ATOM 742 C C . TYR A 1 100 ? -11.322 -4.494 1.247 1.00 98.31 100 TYR A C 1
ATOM 744 O O . TYR A 1 100 ? -10.790 -5.585 1.053 1.00 98.31 100 TYR A O 1
ATOM 752 N N . TYR A 1 101 ? -12.030 -3.864 0.316 1.00 98.31 101 TYR A N 1
ATOM 753 C CA . TYR A 1 101 ? -12.227 -4.357 -1.042 1.00 98.31 101 TYR A CA 1
ATOM 754 C C . TYR A 1 101 ? -11.333 -3.581 -2.008 1.00 98.31 101 TYR A C 1
ATOM 756 O O . TYR A 1 101 ? -11.324 -2.352 -2.000 1.00 98.31 101 TYR A O 1
ATOM 764 N N . SER A 1 102 ? -10.608 -4.287 -2.868 1.00 97.94 102 SER A N 1
ATOM 765 C CA . SER A 1 102 ? -9.802 -3.674 -3.923 1.00 97.94 102 SER A CA 1
ATOM 766 C C . SER A 1 102 ? -10.236 -4.211 -5.278 1.00 97.94 102 SER A C 1
ATOM 768 O O . SER A 1 102 ? -10.277 -5.426 -5.488 1.00 97.94 102 SER A O 1
ATOM 770 N N . PHE A 1 103 ? -10.600 -3.304 -6.183 1.00 97.94 103 PHE A N 1
ATOM 771 C CA . PHE A 1 103 ? -11.046 -3.633 -7.531 1.00 97.94 103 PHE A CA 1
ATOM 772 C C . PHE A 1 103 ? -9.987 -3.201 -8.539 1.00 97.94 103 PHE A C 1
ATOM 774 O O . PHE A 1 103 ? -9.740 -2.011 -8.715 1.00 97.94 103 PHE A O 1
ATOM 781 N N . GLU A 1 104 ? -9.387 -4.163 -9.231 1.00 97.50 104 GLU A N 1
ATOM 782 C CA . GLU A 1 104 ? -8.371 -3.922 -10.253 1.00 97.50 104 GLU A CA 1
ATOM 783 C C . GLU A 1 104 ? -8.825 -4.520 -11.582 1.00 97.50 104 GLU A C 1
ATOM 785 O O . GLU A 1 104 ? -9.214 -5.685 -11.651 1.00 97.50 104 GLU A O 1
ATOM 790 N N . TYR A 1 105 ? -8.788 -3.699 -12.631 1.00 96.25 105 TYR A N 1
ATOM 791 C CA . TYR A 1 105 ? -9.201 -4.101 -13.970 1.00 96.25 105 TYR A CA 1
ATOM 792 C C . TYR A 1 105 ? -8.148 -4.988 -14.639 1.00 96.25 105 TYR A C 1
ATOM 794 O O . TYR A 1 105 ? -8.491 -5.975 -15.286 1.00 96.25 105 TYR A O 1
ATOM 802 N N . SER A 1 106 ? -6.864 -4.645 -14.491 1.00 96.06 106 SER A N 1
ATOM 803 C CA . SER A 1 106 ? -5.767 -5.399 -15.091 1.00 96.06 106 SER A CA 1
ATOM 804 C C . SER A 1 106 ? -5.571 -6.732 -14.357 1.00 96.06 106 SER A C 1
ATOM 806 O O . SER A 1 106 ? -5.174 -6.729 -13.187 1.00 96.06 106 SER A O 1
ATOM 808 N N . PRO A 1 107 ? -5.768 -7.889 -15.017 1.00 96.31 107 PRO A N 1
ATOM 809 C CA . PRO A 1 107 ? -5.561 -9.184 -14.371 1.00 96.31 107 PRO A CA 1
ATOM 810 C C . PRO A 1 107 ? -4.107 -9.380 -13.922 1.00 96.31 107 PRO A C 1
ATOM 812 O O . PRO A 1 107 ? -3.855 -10.055 -12.928 1.00 96.31 107 PRO A O 1
ATOM 815 N N . GLU A 1 108 ? -3.151 -8.754 -14.609 1.00 95.88 108 GLU A N 1
ATOM 816 C CA . GLU A 1 108 ? -1.724 -8.823 -14.284 1.00 95.88 108 GLU A CA 1
ATOM 817 C C . GLU A 1 108 ? -1.400 -8.065 -12.992 1.00 95.88 108 GLU A C 1
ATOM 819 O O . GLU A 1 108 ? -0.673 -8.574 -12.139 1.00 95.88 108 GLU A O 1
ATOM 824 N N . PHE A 1 109 ? -1.967 -6.866 -12.819 1.00 96.75 109 PHE A N 1
ATOM 825 C CA . PHE A 1 109 ? -1.829 -6.104 -11.576 1.00 96.75 109 PHE A CA 1
ATOM 826 C C . PHE A 1 109 ? -2.543 -6.823 -10.432 1.00 96.75 109 PHE A C 1
ATOM 828 O O . PHE A 1 109 ? -1.948 -7.032 -9.376 1.00 96.75 109 PHE A O 1
ATOM 835 N N . ALA A 1 110 ? -3.769 -7.302 -10.665 1.00 97.38 110 ALA A N 1
ATOM 836 C CA . ALA A 1 110 ? -4.527 -8.053 -9.671 1.00 97.38 110 ALA A CA 1
ATOM 837 C C . ALA A 1 110 ? -3.787 -9.319 -9.202 1.00 97.38 110 ALA A C 1
ATOM 839 O O . ALA A 1 110 ? -3.779 -9.620 -8.009 1.00 97.38 110 ALA A O 1
ATOM 840 N N . ALA A 1 111 ? -3.141 -10.049 -10.119 1.00 97.25 111 ALA A N 1
ATOM 841 C CA . ALA A 1 111 ? -2.351 -11.229 -9.783 1.00 97.25 111 ALA A CA 1
ATOM 842 C C . ALA A 1 111 ? -1.138 -10.881 -8.906 1.00 97.25 111 ALA A C 1
ATOM 844 O O . ALA A 1 111 ? -0.935 -11.530 -7.886 1.00 97.25 111 ALA A O 1
ATOM 845 N N . ARG A 1 112 ? -0.375 -9.830 -9.242 1.00 96.06 112 ARG A N 1
ATOM 846 C CA . ARG A 1 112 ? 0.782 -9.391 -8.434 1.00 96.06 112 ARG A CA 1
ATOM 847 C C . ARG A 1 112 ? 0.363 -8.954 -7.031 1.00 96.06 112 ARG A C 1
ATOM 849 O O . ARG A 1 112 ? 0.996 -9.343 -6.058 1.00 96.06 112 ARG A O 1
ATOM 856 N N . VAL A 1 113 ? -0.718 -8.179 -6.919 1.00 96.38 113 VAL A N 1
ATOM 857 C CA . VAL A 1 113 ? -1.196 -7.657 -5.627 1.00 96.38 113 VAL A CA 1
ATOM 858 C C . VAL A 1 113 ? -1.619 -8.775 -4.670 1.00 96.38 113 VAL A C 1
ATOM 860 O O . VAL A 1 113 ? -1.396 -8.656 -3.469 1.00 96.38 113 VAL A O 1
ATOM 863 N N 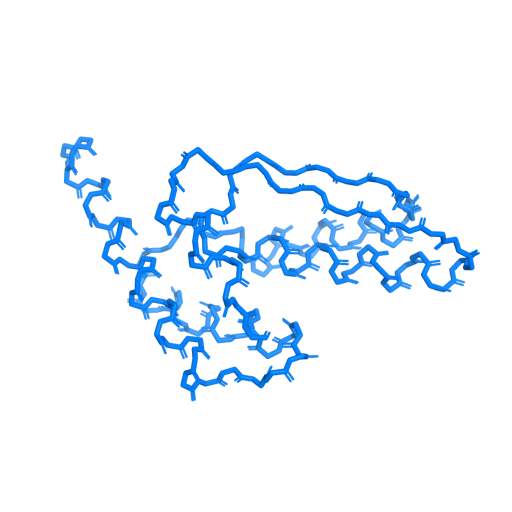. ARG A 1 114 ? -2.171 -9.885 -5.179 1.00 95.88 114 ARG A N 1
ATOM 864 C CA . ARG A 1 114 ? -2.531 -11.057 -4.355 1.00 95.88 114 ARG A CA 1
ATOM 865 C C . ARG A 1 114 ? -1.329 -11.765 -3.731 1.00 95.88 114 ARG A C 1
ATOM 867 O O . ARG A 1 114 ? -1.494 -12.435 -2.720 1.00 95.88 114 ARG A O 1
ATOM 874 N N . GLU A 1 115 ? -0.155 -11.603 -4.327 1.00 95.94 115 GLU A N 1
ATOM 875 C CA . GLU A 1 115 ? 1.086 -12.272 -3.928 1.00 95.94 115 GLU A CA 1
ATOM 876 C C . GLU A 1 115 ? 2.026 -11.354 -3.126 1.00 95.94 115 GLU A C 1
ATOM 878 O O . GLU A 1 115 ? 3.163 -11.729 -2.830 1.00 95.94 115 GLU A O 1
ATOM 883 N N . VAL A 1 116 ? 1.585 -10.136 -2.787 1.00 94.56 116 VAL A N 1
ATOM 884 C CA . VAL A 1 116 ? 2.330 -9.229 -1.903 1.00 94.56 116 VAL A CA 1
ATOM 885 C C . VAL A 1 116 ? 2.489 -9.894 -0.521 1.00 94.56 116 VAL A C 1
ATOM 887 O O . VAL A 1 116 ? 1.499 -10.409 0.005 1.00 94.56 116 VAL A O 1
ATOM 890 N N . PRO A 1 117 ? 3.715 -9.941 0.041 1.00 88.50 117 PRO A N 1
ATOM 891 C CA . PRO A 1 117 ? 4.038 -10.781 1.193 1.00 88.50 117 PRO A CA 1
ATOM 892 C C . PRO A 1 117 ? 3.488 -10.266 2.528 1.00 88.50 117 PRO A C 1
ATOM 894 O O . PRO A 1 117 ? 3.243 -9.051 2.684 1.00 88.50 117 PRO A O 1
#

Mean predicted aligned error: 3.02 Å